Protein AF-A0AAV5B0J4-F1 (afdb_monomer_lite)

Secondary structure (DSSP, 8-state):
-----S-S-EEEGGGTSTT--EEEE---SS-TTS-TTPEEEEEE---GGG--TTSEEEEE-SS-EEEEEEEE-SS-TTEEEEE-S---B-TTS-BSS--EEEETTT-SEEEEEEEEE--SS-SS--EEE-

Foldseek 3Di:
DDPPPDAPEEDACCVVFPQFPDKDFDADPQAVQHDHRWIFRWHWDPDPVPDPAQFWKFFDFPVDTDIFGWHADPPDNQKIKGHGPPCDDDPVSHRPGDIDIGGNVRGPIMITGRDIDDDPDDDDHYHYDD

Structure (mmCIF, N/CA/C/O backbone):
data_AF-A0AAV5B0J4-F1
#
_entry.id   AF-A0AAV5B0J4-F1
#
loop_
_atom_site.group_PDB
_atom_site.id
_atom_site.type_symbol
_atom_site.label_atom_id
_atom_site.label_alt_id
_atom_site.label_comp_id
_atom_site.label_asym_id
_atom_site.label_entity_id
_atom_site.label_seq_id
_atom_site.pdbx_PDB_ins_code
_atom_site.Cartn_x
_atom_site.Cartn_y
_atom_site.Cartn_z
_atom_site.occupancy
_atom_site.B_iso_or_equiv
_atom_site.auth_seq_id
_atom_site.auth_comp_id
_atom_site.auth_asym_id
_atom_site.auth_atom_id
_atom_site.pdbx_PDB_model_num
ATOM 1 N N . MET A 1 1 ? 5.860 3.946 -38.960 1.00 44.62 1 MET A N 1
ATOM 2 C CA . MET A 1 1 ? 5.995 3.007 -37.828 1.00 44.62 1 MET A CA 1
ATOM 3 C C . MET A 1 1 ? 4.665 2.306 -37.668 1.00 44.62 1 MET A C 1
ATOM 5 O O . MET A 1 1 ? 3.665 2.993 -37.507 1.00 44.62 1 MET A O 1
ATOM 9 N N . SER A 1 2 ? 4.639 0.984 -37.813 1.00 45.56 2 SER A N 1
ATOM 10 C CA . SER A 1 2 ? 3.427 0.195 -37.583 1.00 45.56 2 SER A CA 1
ATOM 11 C C . SER A 1 2 ? 3.161 0.118 -36.075 1.00 45.56 2 SER A C 1
ATOM 13 O O . SER A 1 2 ? 4.126 -0.012 -35.320 1.00 45.56 2 SER A O 1
ATOM 15 N N . PRO A 1 3 ? 1.903 0.223 -35.616 1.00 54.25 3 PRO A N 1
ATOM 16 C CA . PRO A 1 3 ? 1.583 0.010 -34.213 1.00 54.25 3 PRO A CA 1
ATOM 17 C C . PRO A 1 3 ? 1.977 -1.416 -33.824 1.00 54.25 3 PRO A C 1
ATOM 19 O O . PRO A 1 3 ? 1.693 -2.359 -34.561 1.00 54.25 3 PRO A O 1
ATOM 22 N N . VAL A 1 4 ? 2.654 -1.571 -32.685 1.00 55.25 4 VAL A N 1
ATOM 23 C CA . VAL A 1 4 ? 2.968 -2.896 -32.149 1.00 55.25 4 VAL A CA 1
ATOM 24 C C . VAL A 1 4 ? 1.665 -3.496 -31.625 1.00 55.25 4 VAL A C 1
ATOM 26 O O . VAL A 1 4 ? 1.140 -3.051 -30.607 1.00 55.25 4 VAL A O 1
ATOM 29 N N . SER A 1 5 ? 1.101 -4.443 -32.373 1.00 61.50 5 SER A N 1
ATOM 30 C CA . SER A 1 5 ? -0.178 -5.093 -32.061 1.00 61.50 5 SER A CA 1
ATOM 31 C C . SER A 1 5 ? -0.034 -6.342 -31.192 1.00 61.50 5 SER A C 1
ATOM 33 O O . SER A 1 5 ? -1.038 -6.865 -30.721 1.00 61.50 5 SER A O 1
ATOM 35 N N . GLU A 1 6 ? 1.192 -6.821 -30.977 1.00 58.50 6 GLU A N 1
ATOM 36 C CA . GLU A 1 6 ? 1.470 -8.062 -30.254 1.00 58.50 6 GLU A CA 1
ATOM 37 C C . GLU A 1 6 ? 2.437 -7.816 -29.087 1.00 58.50 6 GLU A C 1
ATOM 39 O O . GLU A 1 6 ? 3.357 -7.004 -29.214 1.00 58.50 6 GLU A O 1
ATOM 44 N N . PRO A 1 7 ? 2.230 -8.475 -27.932 1.00 59.47 7 PRO A N 1
ATOM 45 C CA . PRO A 1 7 ? 3.128 -8.352 -26.790 1.00 59.47 7 PRO A CA 1
ATOM 46 C C . PRO A 1 7 ? 4.547 -8.783 -27.162 1.00 59.47 7 PRO A C 1
ATOM 48 O O . PRO A 1 7 ? 4.754 -9.820 -27.787 1.00 59.47 7 PRO A O 1
ATOM 51 N N . GLU A 1 8 ? 5.537 -8.025 -26.699 1.00 60.84 8 GLU A N 1
ATOM 52 C CA . GLU A 1 8 ? 6.956 -8.340 -26.919 1.00 60.84 8 GLU A CA 1
ATOM 53 C C . GLU A 1 8 ? 7.429 -9.601 -26.195 1.00 60.84 8 GLU A C 1
ATOM 55 O O . GLU A 1 8 ? 8.474 -10.162 -26.515 1.00 60.84 8 GLU A O 1
ATOM 60 N N . GLY A 1 9 ? 6.688 -10.014 -25.171 1.00 61.16 9 GLY A N 1
ATOM 61 C CA . GLY A 1 9 ? 7.019 -11.158 -24.345 1.00 61.16 9 GLY A CA 1
ATOM 62 C C . GLY A 1 9 ? 6.083 -11.292 -23.152 1.00 61.16 9 GLY A C 1
ATOM 63 O O . GLY A 1 9 ? 5.245 -10.424 -22.883 1.00 61.16 9 GLY A O 1
ATOM 64 N N . TYR A 1 10 ? 6.265 -12.401 -22.439 1.00 66.38 10 TYR A N 1
ATOM 65 C CA . TYR A 1 10 ? 5.524 -12.746 -21.233 1.00 66.38 10 TYR A CA 1
ATOM 66 C C . TYR A 1 10 ? 6.460 -12.780 -20.029 1.00 66.38 10 TYR A C 1
ATOM 68 O O . TYR A 1 10 ? 7.598 -13.233 -20.140 1.00 66.38 10 TYR A O 1
ATOM 76 N N . ILE A 1 11 ? 5.969 -12.335 -18.873 1.00 66.69 11 ILE A N 1
ATOM 77 C CA . ILE A 1 11 ? 6.636 -12.571 -17.588 1.00 66.69 11 ILE A CA 1
ATOM 78 C C . ILE A 1 11 ? 5.858 -13.655 -16.847 1.00 66.69 11 ILE A C 1
ATOM 80 O O . ILE A 1 11 ? 4.697 -13.444 -16.487 1.00 66.69 11 ILE A O 1
ATOM 84 N N . GLU A 1 12 ? 6.502 -14.803 -16.617 1.00 66.75 12 GLU A N 1
ATOM 85 C CA . GLU A 1 12 ? 5.983 -15.869 -15.753 1.00 66.75 12 GLU A CA 1
ATOM 86 C C . GLU A 1 12 ? 6.290 -15.549 -14.290 1.00 66.75 12 GLU A C 1
ATOM 88 O O . GLU A 1 12 ? 7.278 -15.997 -13.708 1.00 66.75 12 GLU A O 1
ATOM 93 N N . ALA A 1 13 ? 5.439 -14.724 -13.686 1.00 65.38 13 ALA A N 1
ATOM 94 C CA . ALA A 1 13 ? 5.695 -14.213 -12.347 1.00 65.38 13 ALA A CA 1
ATOM 95 C C . ALA A 1 13 ? 5.491 -15.282 -11.253 1.00 65.38 13 ALA A C 1
ATOM 97 O O . ALA A 1 13 ? 6.189 -15.261 -10.240 1.00 65.38 13 ALA A O 1
ATOM 98 N N . GLY A 1 14 ? 4.595 -16.254 -11.472 1.00 61.59 14 GLY A N 1
ATOM 99 C CA . GLY A 1 14 ? 4.265 -17.295 -10.488 1.00 61.59 14 GLY A CA 1
ATOM 100 C C . GLY A 1 14 ? 5.431 -18.217 -10.104 1.00 61.59 14 GLY A C 1
ATOM 101 O O . GLY A 1 14 ? 5.442 -18.753 -8.998 1.00 61.59 14 GLY A O 1
ATOM 102 N N . GLY A 1 15 ? 6.440 -18.365 -10.972 1.00 66.12 15 GLY A N 1
ATOM 103 C CA . GLY A 1 15 ? 7.660 -19.118 -10.657 1.00 66.12 15 GLY A CA 1
ATOM 104 C C . GLY A 1 15 ? 8.629 -18.365 -9.738 1.00 66.12 15 GLY A C 1
ATOM 105 O O . GLY A 1 15 ? 9.415 -18.989 -9.030 1.00 66.12 15 GLY A O 1
ATOM 106 N N . TRP A 1 16 ? 8.579 -17.030 -9.734 1.00 66.12 16 TRP A N 1
ATOM 107 C CA . TRP A 1 16 ? 9.460 -16.179 -8.924 1.00 66.12 16 TRP A CA 1
ATOM 108 C C . TRP A 1 16 ? 8.805 -15.724 -7.627 1.00 66.12 16 TRP A C 1
ATOM 110 O O . TRP A 1 16 ? 9.494 -15.554 -6.622 1.00 66.12 16 TRP A O 1
ATOM 120 N N . PHE A 1 17 ? 7.482 -15.572 -7.627 1.00 71.50 17 PHE A N 1
ATOM 121 C CA . PHE A 1 17 ? 6.734 -15.224 -6.432 1.00 71.50 17 PHE A CA 1
ATOM 122 C C . PHE A 1 17 ? 5.502 -16.134 -6.320 1.00 71.50 17 PHE A C 1
ATOM 124 O O . PHE A 1 17 ? 4.516 -15.959 -7.046 1.00 71.50 17 PHE A O 1
ATOM 131 N N . PRO A 1 18 ? 5.534 -17.121 -5.414 1.00 71.25 18 PRO A N 1
ATOM 132 C CA . PRO A 1 18 ? 4.387 -17.985 -5.202 1.00 71.25 18 PRO A CA 1
ATOM 133 C C . PRO A 1 18 ? 3.205 -17.159 -4.676 1.00 71.25 18 PRO A C 1
ATOM 135 O O . PRO A 1 18 ? 3.376 -16.310 -3.800 1.00 71.25 18 PRO A O 1
ATOM 138 N N . ASN A 1 19 ? 2.002 -17.448 -5.177 1.00 81.44 19 ASN A N 1
ATOM 139 C CA . ASN A 1 19 ? 0.731 -16.816 -4.790 1.00 81.44 19 ASN A CA 1
ATOM 140 C C . ASN A 1 19 ? 0.507 -15.369 -5.265 1.00 81.44 19 ASN A C 1
ATOM 142 O O . ASN A 1 19 ? -0.351 -14.684 -4.704 1.00 81.44 19 ASN A O 1
ATOM 146 N N . ILE A 1 20 ? 1.214 -14.890 -6.296 1.00 86.75 20 ILE A N 1
ATOM 147 C CA . ILE A 1 20 ? 0.789 -13.649 -6.962 1.00 86.75 20 ILE A CA 1
ATOM 148 C C . ILE A 1 20 ? -0.635 -13.823 -7.481 1.00 86.75 20 ILE A C 1
ATOM 150 O O . ILE A 1 20 ? -0.963 -14.831 -8.100 1.00 86.75 20 ILE A O 1
ATOM 154 N N . THR A 1 21 ? -1.460 -12.803 -7.276 1.00 87.44 21 THR A N 1
ATOM 155 C CA . THR A 1 21 ? -2.813 -12.742 -7.832 1.00 87.44 21 THR A CA 1
ATOM 156 C C . THR A 1 21 ? -2.943 -11.692 -8.930 1.00 87.44 21 THR A C 1
ATOM 158 O O . THR A 1 21 ? -3.866 -11.766 -9.736 1.00 87.44 21 THR A O 1
ATOM 161 N N . ALA A 1 22 ? -2.053 -10.696 -8.968 1.00 89.50 22 ALA A N 1
ATOM 162 C CA . ALA A 1 22 ? -2.049 -9.658 -9.989 1.00 89.50 22 ALA A CA 1
ATOM 163 C C . ALA A 1 22 ? -0.674 -8.993 -10.134 1.00 89.50 22 ALA A C 1
ATOM 165 O O . ALA A 1 22 ? 0.209 -9.121 -9.285 1.00 89.50 22 ALA A O 1
ATOM 166 N N . ALA A 1 23 ? -0.526 -8.211 -11.199 1.00 90.50 23 ALA A N 1
ATOM 167 C CA . ALA A 1 23 ? 0.558 -7.255 -11.331 1.00 90.50 23 ALA A CA 1
ATOM 168 C C . ALA A 1 23 ? 0.013 -5.890 -11.750 1.00 90.50 23 ALA A C 1
ATOM 170 O O . ALA A 1 23 ? -0.902 -5.810 -12.572 1.00 90.50 23 ALA A O 1
ATOM 171 N N . ILE A 1 24 ? 0.553 -4.818 -11.170 1.00 91.31 24 ILE A N 1
ATOM 172 C CA . ILE A 1 24 ? 0.080 -3.451 -11.419 1.00 91.31 24 ILE A CA 1
ATOM 173 C C . ILE A 1 24 ? 1.240 -2.495 -11.651 1.00 91.31 24 ILE A C 1
ATOM 175 O O . ILE A 1 24 ? 2.307 -2.658 -11.067 1.00 91.31 24 ILE A O 1
ATOM 179 N N . TYR A 1 25 ? 1.019 -1.458 -12.456 1.00 91.69 25 TYR A N 1
ATOM 180 C CA . TYR A 1 25 ? 1.969 -0.355 -12.556 1.00 91.69 25 TYR A CA 1
ATOM 181 C C . TYR A 1 25 ? 1.949 0.496 -11.284 1.00 91.69 25 TYR A C 1
ATOM 183 O O . TYR A 1 25 ? 0.878 0.854 -10.781 1.00 91.69 25 TYR A O 1
ATOM 191 N N . HIS A 1 26 ? 3.138 0.837 -10.798 1.00 94.31 26 HIS A N 1
ATOM 192 C CA . HIS A 1 26 ? 3.350 1.801 -9.731 1.00 94.31 26 HIS A CA 1
ATOM 193 C C . HIS A 1 26 ? 3.709 3.166 -10.309 1.00 94.31 26 HIS A C 1
ATOM 195 O O . HIS A 1 26 ? 4.576 3.279 -11.176 1.00 94.31 26 HIS A O 1
ATOM 201 N N . TYR A 1 27 ? 3.073 4.201 -9.769 1.00 92.81 27 TYR A N 1
ATOM 202 C CA . TYR A 1 27 ? 3.429 5.588 -10.018 1.00 92.81 27 TYR A CA 1
ATOM 203 C C . TYR A 1 27 ? 3.418 6.360 -8.700 1.00 92.81 27 TYR A C 1
ATOM 205 O O . TYR A 1 27 ? 2.527 6.170 -7.869 1.00 92.81 27 TYR A O 1
ATOM 213 N N . GLY A 1 28 ? 4.388 7.251 -8.536 1.00 92.94 28 GLY A N 1
ATOM 214 C CA . GLY A 1 28 ? 4.584 8.078 -7.356 1.00 92.94 28 GLY A CA 1
ATOM 215 C C . GLY A 1 28 ? 5.992 7.953 -6.781 1.00 92.94 28 GLY A C 1
ATOM 216 O O . GLY A 1 28 ? 6.706 6.993 -7.027 1.00 92.94 28 GLY A O 1
ATOM 217 N N . GLU A 1 29 ? 6.368 8.945 -5.978 1.00 95.81 29 GLU A N 1
ATOM 218 C CA . GLU A 1 29 ? 7.705 9.052 -5.366 1.00 95.81 29 GLU A CA 1
ATOM 219 C C . GLU A 1 29 ? 7.682 8.760 -3.857 1.00 95.81 29 GLU A C 1
ATOM 221 O O . GLU A 1 29 ? 8.683 8.879 -3.154 1.00 95.81 29 GLU A O 1
ATOM 226 N N . SER A 1 30 ? 6.519 8.373 -3.320 1.00 97.06 30 SER A N 1
ATOM 227 C CA . SER A 1 30 ? 6.369 8.186 -1.874 1.00 97.06 30 SER A CA 1
ATOM 228 C C . SER A 1 30 ? 7.023 6.903 -1.343 1.00 97.06 30 SER A C 1
ATOM 230 O O . SER A 1 30 ? 7.227 6.775 -0.134 1.00 97.06 30 SER A O 1
ATOM 232 N N . MET A 1 31 ? 7.358 5.962 -2.230 1.00 97.69 31 MET A N 1
ATOM 233 C CA . MET A 1 31 ? 8.008 4.695 -1.895 1.00 97.69 31 MET A CA 1
ATOM 234 C C . MET A 1 31 ? 9.315 4.558 -2.689 1.00 97.69 31 MET A C 1
ATOM 236 O O . MET A 1 31 ? 9.288 4.178 -3.855 1.00 97.69 31 MET A O 1
ATOM 240 N N . LYS A 1 32 ? 10.465 4.870 -2.074 1.00 96.00 32 LYS A N 1
ATOM 241 C CA . LYS A 1 32 ? 11.775 4.955 -2.760 1.00 96.00 32 LYS A CA 1
ATOM 242 C C . LYS A 1 32 ? 12.249 3.639 -3.378 1.00 96.00 32 LYS A C 1
ATOM 244 O O . LYS A 1 32 ? 13.024 3.649 -4.328 1.00 96.00 32 LYS A O 1
ATOM 249 N N . GLU A 1 33 ? 11.808 2.508 -2.839 1.00 95.38 33 GLU A N 1
ATOM 250 C CA . GLU A 1 33 ? 12.120 1.179 -3.364 1.00 95.38 33 GLU A CA 1
ATOM 251 C C . GLU A 1 33 ? 11.380 0.853 -4.671 1.00 95.38 33 GLU A C 1
ATOM 253 O O . GLU A 1 33 ? 11.711 -0.143 -5.31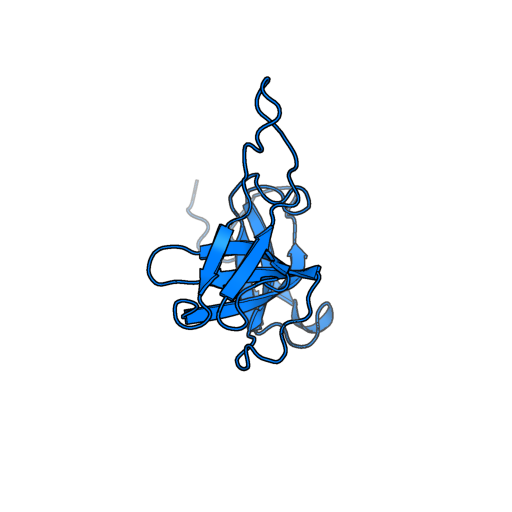3 1.00 95.38 33 GLU A O 1
ATOM 258 N N . TYR A 1 34 ? 10.400 1.671 -5.074 1.00 95.75 34 TYR A N 1
ATOM 259 C CA . TYR A 1 34 ? 9.552 1.443 -6.241 1.00 95.75 34 TYR A CA 1
ATOM 260 C C . TYR A 1 34 ? 9.711 2.579 -7.253 1.00 95.75 34 TYR A C 1
ATOM 262 O O . TYR A 1 34 ? 9.023 3.592 -7.159 1.00 95.75 34 TYR A O 1
ATOM 270 N N . PRO A 1 35 ? 10.596 2.423 -8.253 1.00 93.19 35 PRO A N 1
ATOM 271 C CA . PRO A 1 35 ? 10.755 3.423 -9.296 1.00 93.19 35 PRO A CA 1
ATOM 272 C C . PRO A 1 35 ? 9.448 3.688 -10.042 1.00 93.19 35 PRO A C 1
ATOM 274 O O . PRO A 1 35 ? 8.650 2.779 -10.292 1.00 93.19 35 PRO A O 1
ATOM 277 N N . ASN A 1 36 ? 9.267 4.934 -10.460 1.00 90.81 36 ASN A N 1
ATOM 278 C CA . ASN A 1 36 ? 8.132 5.342 -11.272 1.00 90.81 36 ASN A CA 1
ATOM 279 C C . ASN A 1 36 ? 8.013 4.485 -12.548 1.00 90.81 36 ASN A C 1
ATOM 281 O O . ASN A 1 36 ? 8.979 4.317 -13.294 1.00 90.81 36 ASN A O 1
ATOM 285 N N . GLY A 1 37 ? 6.823 3.935 -12.799 1.00 89.69 37 GLY A N 1
ATOM 286 C CA . GLY A 1 37 ? 6.548 3.058 -13.938 1.00 89.69 37 GLY A CA 1
ATOM 287 C C . GLY A 1 37 ? 6.980 1.599 -13.757 1.00 89.69 37 GLY A C 1
ATOM 288 O O . GLY A 1 37 ? 6.828 0.814 -14.697 1.00 89.69 37 GLY A O 1
ATOM 289 N N . CYS A 1 38 ? 7.491 1.200 -12.586 1.00 91.94 38 CYS A N 1
ATOM 290 C CA . CYS A 1 38 ? 7.756 -0.214 -12.314 1.00 91.94 38 CYS A CA 1
ATOM 291 C C . CYS A 1 38 ? 6.453 -1.017 -12.165 1.00 91.94 38 CYS A C 1
ATOM 293 O O . CYS A 1 38 ? 5.375 -0.469 -11.923 1.00 91.94 38 CYS A O 1
ATOM 295 N N . LEU A 1 39 ? 6.554 -2.335 -12.321 1.00 92.62 39 LEU A N 1
ATOM 296 C CA . LEU A 1 39 ? 5.451 -3.266 -12.104 1.00 92.62 39 LEU A CA 1
ATOM 297 C C . LEU A 1 39 ? 5.596 -3.907 -10.725 1.00 92.62 39 LEU A C 1
ATOM 299 O O . LEU A 1 39 ? 6.636 -4.486 -10.416 1.00 92.62 39 LEU A O 1
ATOM 303 N N . LEU A 1 40 ? 4.550 -3.838 -9.910 1.00 94.19 40 LEU A N 1
ATOM 304 C CA . LEU A 1 40 ? 4.467 -4.541 -8.635 1.00 94.19 40 LEU A CA 1
ATOM 305 C C . LEU A 1 40 ? 3.824 -5.902 -8.861 1.00 94.19 40 LEU A C 1
ATOM 307 O O . LEU A 1 40 ? 2.719 -5.974 -9.398 1.00 94.19 40 LEU A O 1
ATOM 311 N N . ALA A 1 41 ? 4.487 -6.958 -8.405 1.00 93.62 41 ALA A N 1
ATOM 312 C CA . ALA A 1 41 ? 3.888 -8.273 -8.245 1.00 93.62 41 ALA A CA 1
ATOM 313 C C . ALA A 1 41 ? 3.181 -8.327 -6.886 1.00 93.62 41 ALA A C 1
ATOM 315 O O . ALA A 1 41 ? 3.815 -8.089 -5.852 1.00 93.62 41 ALA A O 1
ATOM 316 N N . ILE A 1 42 ? 1.875 -8.599 -6.878 1.00 95.31 42 ILE A N 1
ATOM 317 C CA . ILE A 1 42 ? 1.044 -8.426 -5.682 1.00 95.31 42 ILE A CA 1
ATOM 318 C C . ILE A 1 42 ? 0.143 -9.634 -5.403 1.00 95.31 42 ILE A C 1
ATOM 320 O O . ILE A 1 42 ? -0.367 -10.279 -6.319 1.00 95.31 42 ILE A O 1
ATOM 324 N N . GLN A 1 43 ? -0.071 -9.918 -4.120 1.00 94.56 43 GLN A N 1
ATOM 325 C CA . GLN A 1 43 ? -0.965 -10.970 -3.634 1.00 94.56 43 GLN A CA 1
ATOM 326 C C . GLN A 1 43 ? -2.154 -10.352 -2.896 1.00 94.56 43 GLN A C 1
ATOM 328 O O . GLN A 1 43 ? -1.966 -9.619 -1.927 1.00 94.56 43 GLN A O 1
ATOM 333 N N . GLU A 1 44 ? -3.378 -10.671 -3.312 1.00 95.94 44 GLU A N 1
ATOM 334 C CA . GLU A 1 44 ? -4.599 -10.184 -2.664 1.00 95.94 44 GLU A CA 1
ATOM 335 C C . GLU A 1 44 ? -4.774 -10.781 -1.260 1.00 95.94 44 GLU A C 1
ATOM 337 O O . GLU A 1 44 ? -4.663 -11.989 -1.040 1.00 95.94 44 GLU A O 1
ATOM 342 N N . VAL A 1 45 ? -5.055 -9.906 -0.294 1.00 96.19 45 VAL A N 1
ATOM 343 C CA . VAL A 1 45 ? -5.280 -10.233 1.113 1.00 96.19 45 VAL A CA 1
ATOM 344 C C . VAL A 1 45 ? -6.742 -9.979 1.452 1.00 96.19 45 VAL A C 1
ATOM 346 O O . VAL A 1 45 ? -7.165 -8.847 1.678 1.00 96.19 45 VAL A O 1
ATOM 349 N N . PHE A 1 46 ? -7.517 -11.058 1.543 1.00 93.50 46 PHE A N 1
ATOM 350 C CA . PHE A 1 46 ? -8.950 -10.985 1.845 1.00 93.50 46 PHE A CA 1
ATOM 351 C C . PHE A 1 46 ? -9.235 -10.708 3.327 1.00 93.50 46 PHE A C 1
ATOM 353 O O . PHE A 1 46 ? -10.172 -9.989 3.673 1.00 93.50 46 PHE A O 1
ATOM 360 N N . ASN A 1 47 ? -8.421 -11.267 4.229 1.00 93.31 47 ASN A N 1
ATOM 361 C CA . ASN A 1 47 ? -8.612 -11.114 5.666 1.00 93.31 47 ASN A CA 1
ATOM 362 C C . ASN A 1 47 ? -7.687 -10.032 6.236 1.00 93.31 47 ASN A C 1
ATOM 364 O O . ASN A 1 47 ? -6.530 -10.284 6.549 1.00 93.31 47 ASN A O 1
ATOM 368 N N . LYS A 1 48 ? -8.218 -8.833 6.486 1.00 89.69 48 LYS A N 1
ATOM 369 C CA . LYS A 1 48 ? -7.461 -7.698 7.057 1.00 89.69 48 LYS A CA 1
ATOM 370 C C . LYS A 1 48 ? -6.888 -7.960 8.462 1.00 89.69 48 LYS A C 1
ATOM 372 O O . LYS A 1 48 ? -6.106 -7.159 8.964 1.00 89.69 48 LYS A O 1
ATOM 377 N N . ARG A 1 49 ? -7.254 -9.063 9.130 1.00 89.88 49 ARG A N 1
ATOM 378 C CA . ARG A 1 49 ? -6.622 -9.491 10.393 1.00 89.88 49 ARG A CA 1
ATOM 379 C C . ARG A 1 49 ? -5.246 -10.122 10.181 1.00 89.88 49 ARG A C 1
ATOM 381 O O . ARG A 1 49 ? -4.491 -10.216 11.140 1.00 89.88 49 ARG A O 1
ATOM 388 N N . THR A 1 50 ? -4.918 -10.535 8.957 1.00 91.62 50 THR A N 1
ATOM 389 C CA . THR A 1 50 ? -3.638 -11.167 8.604 1.00 91.62 50 THR A CA 1
ATOM 390 C C . THR A 1 50 ? -2.638 -10.174 8.017 1.00 91.62 50 THR A C 1
ATOM 392 O O . THR A 1 50 ? -1.678 -10.589 7.372 1.00 91.62 50 THR A O 1
ATOM 395 N N . ILE A 1 51 ? -2.860 -8.867 8.203 1.00 95.75 51 ILE A N 1
ATOM 396 C CA . ILE A 1 51 ? -1.893 -7.846 7.795 1.00 95.75 51 ILE A CA 1
ATOM 397 C C . ILE A 1 51 ? -0.573 -8.112 8.517 1.00 95.75 51 ILE A C 1
ATOM 399 O O . ILE A 1 51 ? -0.491 -8.089 9.745 1.00 95.75 51 ILE A O 1
ATOM 403 N N . LEU A 1 52 ? 0.468 -8.342 7.726 1.00 96.50 52 LEU A N 1
ATOM 404 C CA . LEU A 1 52 ? 1.847 -8.418 8.180 1.00 96.50 52 LEU A CA 1
ATOM 405 C C . LEU A 1 52 ? 2.382 -6.997 8.368 1.00 96.50 52 LEU A C 1
ATOM 407 O O . LEU A 1 52 ? 2.817 -6.354 7.410 1.00 96.50 52 LEU A O 1
ATOM 411 N N . TRP A 1 53 ? 2.318 -6.496 9.598 1.00 97.25 53 TRP A N 1
ATOM 412 C CA . TRP A 1 53 ? 2.787 -5.154 9.945 1.00 97.25 53 TRP A CA 1
ATOM 413 C C . TRP A 1 53 ? 4.252 -4.935 9.549 1.00 97.25 53 TRP A C 1
ATOM 415 O O . TRP A 1 53 ? 5.073 -5.847 9.629 1.00 97.25 53 TRP A O 1
ATOM 425 N N . GLY A 1 54 ? 4.573 -3.723 9.096 1.00 97.12 54 GLY A N 1
ATOM 426 C CA . GLY A 1 54 ? 5.900 -3.361 8.594 1.00 97.12 54 GLY A CA 1
ATOM 427 C C . GLY A 1 54 ? 6.150 -3.717 7.125 1.00 97.12 54 GLY A C 1
ATOM 428 O O . GLY A 1 54 ? 7.170 -3.293 6.586 1.00 97.12 54 GLY A O 1
ATOM 429 N N . ASN A 1 55 ? 5.227 -4.422 6.460 1.00 98.00 55 ASN A N 1
ATOM 430 C CA . ASN A 1 55 ? 5.318 -4.728 5.030 1.00 98.00 55 ASN A CA 1
ATOM 431 C C . ASN A 1 55 ? 4.577 -3.697 4.172 1.00 98.00 55 ASN A C 1
ATOM 433 O O . ASN A 1 55 ? 3.713 -2.955 4.653 1.00 98.00 55 ASN A O 1
ATOM 437 N N . ASN A 1 56 ? 4.925 -3.674 2.886 1.00 98.44 56 ASN A N 1
ATOM 438 C CA . ASN A 1 56 ? 4.339 -2.778 1.903 1.00 98.44 56 ASN A CA 1
ATOM 439 C C . ASN A 1 56 ? 3.110 -3.416 1.255 1.00 98.44 56 ASN A C 1
ATOM 441 O O . ASN A 1 56 ? 3.132 -4.576 0.845 1.00 98.44 56 ASN A O 1
ATOM 445 N N . TYR A 1 57 ? 2.050 -2.627 1.139 1.00 98.38 57 TYR A N 1
ATOM 446 C CA . TYR A 1 57 ? 0.791 -3.029 0.538 1.00 98.38 57 TYR A CA 1
ATOM 447 C C . TYR A 1 57 ? 0.368 -2.033 -0.528 1.00 98.38 57 TYR A C 1
ATOM 449 O O . TYR A 1 57 ? 0.645 -0.837 -0.420 1.00 98.38 57 TYR A O 1
ATOM 457 N N . VAL A 1 58 ? -0.361 -2.527 -1.521 1.00 98.19 58 VAL A N 1
ATOM 458 C CA . VAL A 1 58 ? -1.249 -1.711 -2.342 1.00 98.19 58 VAL A CA 1
ATOM 459 C C . VAL A 1 58 ? -2.605 -1.679 -1.649 1.00 98.19 58 VAL A C 1
ATOM 461 O O . VAL A 1 58 ? -3.199 -2.728 -1.393 1.00 98.19 58 VAL A O 1
ATOM 464 N N . ILE A 1 59 ? -3.074 -0.480 -1.329 1.00 98.00 59 ILE A N 1
ATOM 465 C CA . ILE A 1 59 ? -4.363 -0.231 -0.689 1.00 98.00 59 ILE A CA 1
ATOM 466 C C . ILE A 1 59 ? -5.262 0.454 -1.712 1.00 98.00 59 ILE A C 1
ATOM 468 O O . ILE A 1 59 ? -4.904 1.514 -2.226 1.00 98.00 59 ILE A O 1
ATOM 472 N N . GLU A 1 60 ? -6.408 -0.154 -2.001 1.00 97.81 60 GLU A N 1
ATOM 473 C CA . GLU A 1 60 ? -7.461 0.423 -2.838 1.00 97.81 60 GLU A CA 1
ATOM 474 C C . GLU A 1 60 ? -8.653 0.811 -1.957 1.00 97.81 60 GLU A C 1
ATOM 476 O O . GLU A 1 60 ? -9.216 -0.031 -1.247 1.00 97.81 60 GLU A O 1
ATOM 481 N N . THR A 1 61 ? -9.029 2.085 -2.009 1.00 96.81 61 THR A N 1
ATOM 482 C CA . THR A 1 61 ? -10.275 2.640 -1.461 1.00 96.81 61 THR A CA 1
ATOM 483 C C . THR A 1 61 ? -11.183 3.086 -2.613 1.00 96.81 61 THR A C 1
ATOM 485 O O . THR A 1 61 ? -10.841 2.892 -3.780 1.00 96.81 61 THR A O 1
ATOM 488 N N . ASP A 1 62 ? -12.335 3.690 -2.308 1.00 96.25 62 ASP A N 1
ATOM 489 C CA . ASP A 1 62 ? -13.220 4.258 -3.340 1.00 96.25 62 ASP A CA 1
ATOM 490 C C . ASP A 1 62 ? -12.582 5.433 -4.107 1.00 96.25 62 ASP A C 1
ATOM 492 O O . ASP A 1 62 ? -12.944 5.694 -5.252 1.00 96.25 62 ASP A O 1
ATOM 496 N N . GLU A 1 63 ? -11.618 6.132 -3.503 1.00 93.12 63 GLU A N 1
ATOM 497 C CA . GLU A 1 63 ? -11.041 7.362 -4.062 1.00 93.12 63 GLU A CA 1
ATOM 498 C C . GLU A 1 63 ? -9.624 7.179 -4.605 1.00 93.12 63 GLU A C 1
ATOM 500 O O . GLU A 1 63 ? -9.192 7.916 -5.493 1.00 93.12 63 GLU A O 1
ATOM 505 N N . MET A 1 64 ? -8.866 6.225 -4.060 1.00 93.00 64 MET A N 1
ATOM 506 C CA . MET A 1 64 ? -7.439 6.124 -4.345 1.00 93.00 64 MET A CA 1
ATOM 507 C C . MET A 1 64 ? -6.915 4.696 -4.334 1.00 93.00 64 MET A C 1
ATOM 509 O O . MET A 1 64 ? -7.387 3.819 -3.612 1.00 93.00 64 MET A O 1
ATOM 513 N N . ARG A 1 65 ? -5.838 4.508 -5.098 1.00 96.25 65 ARG A N 1
ATOM 514 C CA . ARG A 1 65 ? -4.962 3.345 -5.024 1.00 96.25 65 ARG A CA 1
ATOM 515 C C . ARG A 1 65 ? -3.550 3.801 -4.705 1.00 96.25 65 ARG A C 1
ATOM 517 O O . ARG A 1 65 ? -2.914 4.445 -5.537 1.00 96.25 65 ARG A O 1
ATOM 524 N N . ILE A 1 66 ? -3.053 3.444 -3.527 1.00 97.00 66 ILE A N 1
ATOM 525 C CA . ILE A 1 66 ? -1.728 3.861 -3.052 1.00 97.00 66 ILE A CA 1
ATOM 526 C C . ILE A 1 66 ? -0.880 2.666 -2.634 1.00 97.00 66 ILE A C 1
ATOM 528 O O . ILE A 1 66 ? -1.402 1.627 -2.240 1.00 97.00 66 ILE A O 1
ATOM 532 N N . THR A 1 67 ? 0.441 2.824 -2.682 1.00 98.31 67 THR A N 1
ATOM 533 C CA . THR A 1 67 ? 1.394 1.839 -2.157 1.00 98.31 67 THR A CA 1
ATOM 534 C C . THR A 1 67 ? 2.052 2.401 -0.907 1.00 98.31 67 THR A C 1
ATOM 536 O O . THR A 1 67 ? 2.658 3.469 -0.981 1.00 98.31 67 THR A O 1
ATOM 539 N N . LYS A 1 68 ? 1.912 1.723 0.236 1.00 98.38 68 LYS A N 1
ATOM 540 C CA . LYS A 1 68 ? 2.410 2.193 1.539 1.00 98.38 68 LYS A CA 1
ATOM 541 C C . LYS A 1 68 ? 2.822 1.043 2.444 1.00 98.38 68 LYS A C 1
ATOM 543 O O . LYS A 1 68 ? 2.315 -0.071 2.323 1.00 98.38 68 LYS A O 1
ATOM 548 N N . ARG A 1 69 ? 3.692 1.337 3.407 1.00 98.44 69 ARG A N 1
ATOM 549 C CA . ARG A 1 69 ? 4.015 0.432 4.510 1.00 98.44 69 ARG A CA 1
ATOM 550 C C . ARG A 1 69 ? 2.936 0.504 5.582 1.00 98.44 69 ARG A C 1
ATOM 552 O O . ARG A 1 69 ? 2.698 1.580 6.123 1.00 98.44 69 ARG A O 1
ATOM 559 N N . LEU A 1 70 ? 2.307 -0.620 5.915 1.00 98.25 70 LEU A N 1
ATOM 560 C CA . LEU A 1 70 ? 1.233 -0.632 6.912 1.00 98.25 70 LEU A CA 1
ATOM 561 C C . LEU A 1 70 ? 1.753 -0.899 8.326 1.00 98.25 70 LEU A C 1
ATOM 563 O O . LEU A 1 70 ? 2.538 -1.821 8.555 1.00 98.25 70 LEU A O 1
ATOM 567 N N . GLN A 1 71 ? 1.259 -0.125 9.287 1.00 97.56 71 GLN A N 1
ATOM 568 C CA . GLN A 1 71 ? 1.462 -0.321 10.721 1.00 97.56 71 GLN A CA 1
ATOM 569 C C . GLN A 1 71 ? 0.138 -0.251 11.487 1.00 97.56 71 GLN A C 1
ATOM 571 O O . GLN A 1 71 ? -0.881 0.231 10.984 1.00 97.56 71 GLN A O 1
ATOM 576 N N . THR A 1 72 ? 0.163 -0.736 12.726 1.00 96.44 72 THR A N 1
ATOM 577 C CA . THR A 1 72 ? -0.949 -0.584 13.660 1.00 96.44 72 THR A CA 1
ATOM 578 C C . THR A 1 72 ? -1.167 0.886 13.995 1.00 96.44 72 THR A C 1
ATOM 580 O O . THR A 1 72 ? -0.215 1.595 14.312 1.00 96.44 72 THR A O 1
ATOM 583 N N . CYS A 1 73 ? -2.422 1.317 14.005 1.00 94.25 73 CYS A N 1
ATOM 584 C CA . CYS A 1 73 ? -2.813 2.536 14.697 1.00 94.25 73 CYS A CA 1
ATOM 585 C C . CYS A 1 73 ? -2.688 2.330 16.222 1.00 94.25 73 CYS A C 1
ATOM 587 O O . CYS A 1 73 ? -3.257 1.357 16.726 1.00 94.25 73 CYS A O 1
ATOM 589 N N . PRO A 1 74 ? -1.971 3.200 16.960 1.00 87.94 74 PRO A N 1
ATOM 590 C CA . PRO A 1 74 ? -1.809 3.054 18.410 1.00 87.94 74 PRO A CA 1
ATOM 591 C C . PRO A 1 74 ? -3.134 3.124 19.181 1.00 87.94 74 PRO A C 1
ATOM 593 O O . PRO A 1 74 ? -3.388 2.286 20.042 1.00 87.94 74 PRO A O 1
ATOM 596 N N . GLU A 1 75 ? -3.995 4.078 18.818 1.00 89.25 75 GLU A N 1
ATOM 597 C CA . GLU A 1 75 ? -5.200 4.412 19.591 1.00 89.25 75 GLU A CA 1
ATOM 598 C C . GLU A 1 75 ? -6.490 3.778 19.045 1.00 89.25 75 GLU A C 1
ATOM 600 O O . GLU A 1 75 ? -7.502 3.737 19.740 1.00 89.25 75 GLU A O 1
ATOM 605 N N . ASP A 1 76 ? -6.479 3.251 17.815 1.00 93.69 76 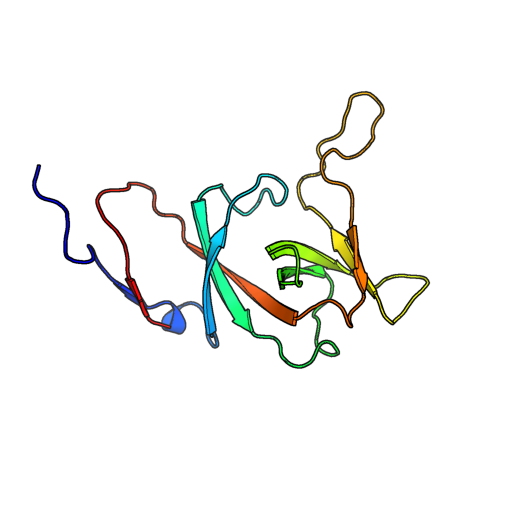ASP A N 1
ATOM 606 C CA . ASP A 1 76 ? -7.683 2.716 17.171 1.00 93.69 76 ASP A CA 1
ATOM 607 C C . ASP A 1 76 ? -7.404 1.434 16.376 1.00 93.69 76 ASP A C 1
ATOM 609 O O . ASP A 1 76 ? -6.762 1.423 15.329 1.00 93.69 76 ASP A O 1
ATOM 613 N N . LYS A 1 77 ? -7.962 0.313 16.840 1.00 91.81 77 LYS A N 1
ATOM 614 C CA . LYS A 1 77 ? -7.811 -0.994 16.180 1.00 91.81 77 LYS A CA 1
ATOM 615 C C . LYS A 1 77 ? -8.575 -1.098 14.859 1.00 91.81 77 LYS A C 1
ATOM 617 O O . LYS A 1 77 ? -8.359 -2.077 14.134 1.00 91.81 77 LYS A O 1
ATOM 622 N N . ASN A 1 78 ? -9.452 -0.152 14.542 1.00 95.06 78 ASN A N 1
ATOM 623 C CA . ASN A 1 78 ? -10.226 -0.117 13.307 1.00 95.06 78 ASN A CA 1
ATOM 624 C C . ASN A 1 78 ? -9.516 0.629 12.178 1.00 95.06 78 ASN A C 1
ATOM 626 O O . ASN A 1 78 ? -9.970 0.527 11.041 1.00 95.06 78 ASN A O 1
ATOM 630 N N . CYS A 1 79 ? -8.379 1.278 12.439 1.00 96.06 79 CYS A N 1
ATOM 631 C CA . CYS A 1 79 ? -7.552 1.875 11.397 1.00 96.06 79 CYS A CA 1
ATOM 632 C C . CYS A 1 79 ? -6.192 1.192 11.237 1.00 96.06 79 CYS A C 1
ATOM 634 O O . CYS A 1 79 ? -5.780 0.316 12.011 1.00 96.06 79 CYS A O 1
ATOM 636 N N . VAL A 1 80 ? -5.516 1.569 10.158 1.00 96.75 80 VAL A N 1
ATOM 637 C CA . VAL A 1 80 ? -4.106 1.291 9.901 1.00 96.75 80 VAL A CA 1
ATOM 638 C C . VAL A 1 80 ? -3.393 2.598 9.588 1.00 96.75 80 VAL A C 1
ATOM 640 O O . VAL A 1 80 ? -3.965 3.494 8.966 1.00 96.75 80 VAL A O 1
ATOM 643 N N . MET A 1 81 ? -2.132 2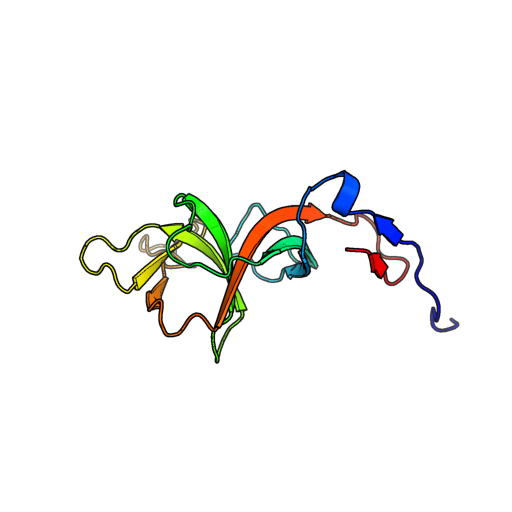.683 9.993 1.00 97.75 81 MET A N 1
ATOM 644 C CA . MET A 1 81 ? -1.250 3.771 9.592 1.00 97.75 81 MET A CA 1
ATOM 645 C C . MET A 1 81 ? -0.490 3.355 8.338 1.00 97.75 81 MET A C 1
ATOM 647 O O . MET A 1 81 ? 0.144 2.298 8.313 1.00 97.75 81 MET A O 1
ATOM 651 N N . ALA A 1 82 ? -0.542 4.184 7.305 1.00 97.81 82 ALA A N 1
ATOM 652 C CA . ALA A 1 82 ? 0.086 3.949 6.019 1.00 97.81 82 ALA A CA 1
ATOM 653 C C . ALA A 1 82 ? 1.273 4.907 5.845 1.00 97.81 82 ALA A C 1
ATOM 655 O O . ALA A 1 82 ? 1.103 6.099 5.588 1.00 97.81 82 ALA A O 1
ATOM 656 N N . TYR A 1 83 ? 2.483 4.378 6.003 1.00 98.31 83 TYR A N 1
ATOM 657 C CA . TYR A 1 83 ? 3.730 5.135 5.963 1.00 98.31 83 TYR A CA 1
ATOM 658 C C . TYR A 1 83 ? 4.389 5.089 4.585 1.00 98.31 83 TYR A C 1
ATOM 660 O O . TYR A 1 83 ? 4.401 4.062 3.901 1.00 98.31 83 TYR A O 1
ATOM 668 N N . SER A 1 84 ? 4.977 6.218 4.212 1.00 98.25 84 SER A N 1
ATOM 669 C CA . SER A 1 84 ? 5.895 6.365 3.084 1.00 98.25 84 SER A CA 1
ATOM 670 C C . SER A 1 84 ? 7.294 5.908 3.499 1.00 98.25 84 SER A C 1
ATOM 672 O O . SER A 1 84 ? 7.707 6.165 4.630 1.00 98.25 84 SER A O 1
ATOM 674 N N . SER A 1 85 ? 8.049 5.267 2.606 1.00 97.88 85 SER A N 1
ATOM 675 C CA . SER A 1 85 ? 9.493 5.069 2.824 1.00 97.88 85 SER A CA 1
ATOM 676 C C . SER A 1 85 ? 10.304 6.298 2.406 1.00 97.88 85 SER A C 1
ATOM 678 O O . SER A 1 85 ? 11.441 6.467 2.847 1.00 97.88 85 SER A O 1
ATOM 680 N N . ASN A 1 86 ? 9.726 7.175 1.577 1.00 97.88 86 ASN A N 1
ATOM 681 C CA . ASN A 1 86 ? 10.309 8.473 1.295 1.00 97.88 86 ASN A CA 1
ATOM 682 C C . ASN A 1 86 ? 10.151 9.397 2.512 1.00 97.88 86 ASN A C 1
ATOM 684 O O . ASN A 1 86 ? 9.050 9.843 2.828 1.00 97.88 86 ASN A O 1
ATOM 688 N N . THR A 1 87 ? 11.274 9.673 3.175 1.00 97.50 87 THR A N 1
ATOM 689 C CA . THR A 1 87 ? 11.374 10.533 4.360 1.00 97.50 87 THR A CA 1
ATOM 690 C C . THR A 1 87 ? 11.819 11.959 4.032 1.00 97.50 87 THR A C 1
ATOM 692 O O . THR A 1 87 ? 12.358 12.640 4.900 1.00 97.50 87 THR A O 1
ATOM 695 N N . GLU A 1 88 ? 11.686 12.401 2.781 1.00 98.00 88 GLU A N 1
ATOM 696 C CA . GLU A 1 88 ? 11.971 13.788 2.414 1.00 98.00 88 GLU A CA 1
ATOM 697 C C . GLU A 1 88 ? 11.053 14.753 3.154 1.00 98.00 88 GLU A C 1
ATOM 699 O O . GLU A 1 88 ? 9.864 14.492 3.364 1.00 98.00 88 GLU A O 1
ATOM 704 N N . THR A 1 89 ? 11.635 15.881 3.545 1.00 98.31 89 THR A N 1
ATOM 705 C CA . THR A 1 89 ? 10.971 16.907 4.333 1.00 98.31 89 THR A CA 1
ATOM 706 C C . THR A 1 89 ? 11.063 18.262 3.651 1.00 98.31 89 THR A C 1
ATOM 708 O O . THR A 1 89 ? 12.034 18.562 2.954 1.00 98.31 89 THR A O 1
ATOM 711 N N . TYR A 1 90 ? 10.088 19.122 3.920 1.00 97.62 90 TYR A N 1
ATOM 712 C CA . TYR A 1 90 ? 10.224 20.558 3.711 1.00 97.62 90 TYR A CA 1
ATOM 713 C C . TYR A 1 90 ? 11.307 21.149 4.644 1.00 97.62 90 TYR A C 1
ATOM 715 O O . TYR A 1 90 ? 11.739 20.481 5.591 1.00 97.62 90 TYR A O 1
ATOM 723 N N . PRO A 1 91 ? 11.759 22.402 4.423 1.00 98.12 91 PRO A N 1
ATOM 724 C CA . PRO A 1 91 ? 12.763 23.046 5.280 1.00 98.12 91 PRO A CA 1
ATOM 725 C C . PRO A 1 91 ? 12.377 23.167 6.763 1.00 98.12 91 PRO A C 1
ATOM 727 O O . PRO A 1 91 ? 13.254 23.328 7.606 1.00 98.12 91 PRO A O 1
ATOM 730 N N . ASP A 1 92 ? 11.085 23.089 7.090 1.00 97.25 92 ASP A N 1
ATOM 731 C CA . ASP A 1 92 ? 10.566 23.104 8.464 1.00 97.25 92 ASP A CA 1
ATOM 732 C C . ASP A 1 92 ? 10.574 21.717 9.141 1.00 97.25 92 ASP A C 1
ATOM 734 O O . ASP A 1 92 ? 10.135 21.579 10.282 1.00 97.25 92 ASP A O 1
ATOM 738 N N . GLY A 1 93 ? 11.071 20.687 8.448 1.00 97.12 93 GLY A N 1
ATOM 739 C CA . GLY A 1 93 ? 11.153 19.313 8.938 1.00 97.12 93 GLY A CA 1
ATOM 740 C C . GLY A 1 93 ? 9.873 18.495 8.761 1.00 97.12 93 GLY A C 1
ATOM 741 O O . GLY A 1 93 ? 9.869 17.313 9.112 1.00 97.12 93 GLY A O 1
ATOM 742 N N . ARG A 1 94 ? 8.795 19.061 8.204 1.00 97.19 94 ARG A N 1
ATOM 743 C CA . ARG A 1 94 ? 7.576 18.294 7.901 1.00 97.19 94 ARG A CA 1
ATOM 744 C C . ARG A 1 94 ? 7.807 17.360 6.728 1.00 97.19 94 ARG A C 1
ATOM 746 O O . ARG A 1 94 ? 8.409 17.758 5.736 1.00 97.19 94 ARG A O 1
ATOM 753 N N . LEU A 1 95 ? 7.294 16.136 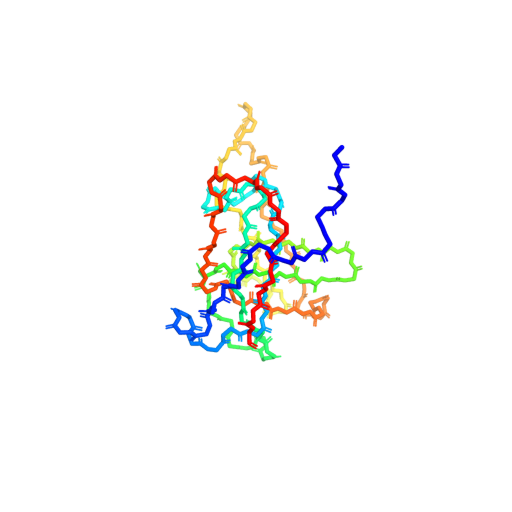6.822 1.00 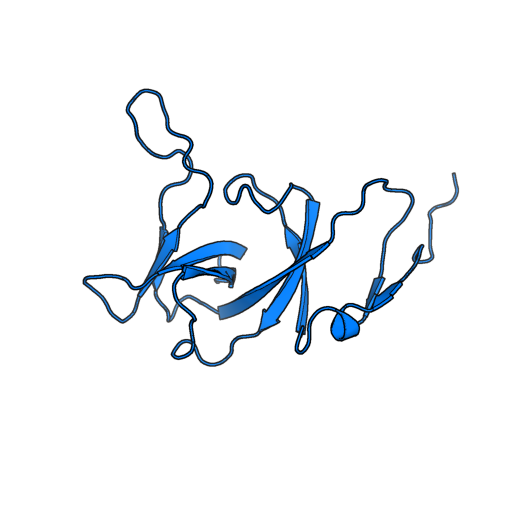97.81 95 LEU A N 1
ATOM 754 C CA . LEU A 1 95 ? 7.366 15.167 5.732 1.00 97.81 95 LEU A CA 1
ATOM 755 C C . LEU A 1 95 ? 6.585 15.674 4.517 1.00 97.81 95 LEU A C 1
ATOM 757 O O . LEU A 1 95 ? 5.451 16.119 4.645 1.00 97.81 95 LEU A O 1
ATOM 761 N N . ILE A 1 96 ? 7.175 15.546 3.329 1.00 97.75 96 ILE A N 1
ATOM 762 C CA . ILE A 1 96 ? 6.467 15.789 2.063 1.00 97.75 96 ILE A CA 1
ATOM 763 C C . ILE A 1 96 ? 5.406 14.701 1.852 1.00 97.75 96 ILE A C 1
ATOM 765 O O . ILE A 1 96 ? 4.302 14.963 1.380 1.00 97.75 96 ILE A O 1
ATOM 769 N N . HIS A 1 97 ? 5.736 13.463 2.225 1.00 97.50 97 HIS A N 1
ATOM 770 C CA . HIS A 1 97 ? 4.846 12.312 2.128 1.00 97.50 97 HIS A CA 1
ATOM 771 C C . HIS A 1 97 ? 4.421 11.838 3.518 1.00 97.50 97 HIS A C 1
ATOM 773 O O . HIS A 1 97 ? 4.884 10.800 4.002 1.00 97.50 97 HIS A O 1
ATOM 779 N N . GLU A 1 98 ? 3.542 12.611 4.148 1.00 97.25 98 GLU A N 1
ATOM 780 C CA . GLU A 1 98 ? 3.047 12.345 5.499 1.00 97.25 98 GLU A CA 1
ATOM 781 C C . GLU A 1 98 ? 2.372 10.961 5.630 1.00 97.25 98 GLU A C 1
ATOM 783 O O . GLU A 1 98 ? 1.816 10.436 4.656 1.00 97.25 98 GLU A O 1
ATOM 788 N N . PRO A 1 99 ? 2.420 10.337 6.823 1.00 96.62 99 PRO A N 1
ATOM 789 C CA . PRO A 1 99 ? 1.654 9.131 7.105 1.00 96.62 99 PRO A CA 1
ATOM 790 C C . PRO A 1 99 ? 0.153 9.394 6.995 1.00 96.62 99 PRO A C 1
ATOM 792 O O . PRO A 1 99 ? -0.345 10.419 7.454 1.00 96.62 99 PRO A O 1
ATOM 795 N N . ILE A 1 100 ? -0.577 8.430 6.444 1.00 95.81 100 ILE A N 1
ATOM 796 C CA . ILE A 1 100 ? -2.027 8.532 6.256 1.00 95.81 100 ILE A CA 1
ATOM 797 C C . ILE A 1 100 ? -2.708 7.521 7.174 1.00 95.81 100 ILE A C 1
ATOM 799 O O . ILE A 1 100 ? -2.295 6.363 7.242 1.00 95.81 100 ILE A O 1
ATOM 803 N N . THR A 1 101 ? -3.757 7.948 7.871 1.00 96.69 101 THR A N 1
ATOM 804 C CA . THR A 1 101 ? -4.631 7.037 8.622 1.00 96.69 101 THR A CA 1
ATOM 805 C C . THR A 1 101 ? -5.727 6.531 7.693 1.00 96.69 101 THR A C 1
ATOM 807 O O . THR A 1 101 ? -6.385 7.336 7.039 1.00 96.69 101 THR A O 1
ATOM 810 N N . ILE A 1 102 ? -5.925 5.215 7.620 1.00 96.50 102 ILE A N 1
ATOM 811 C CA . ILE A 1 102 ? -6.949 4.595 6.766 1.00 96.50 102 ILE A CA 1
ATOM 812 C C . ILE A 1 102 ? -7.816 3.678 7.623 1.00 96.50 102 ILE A C 1
ATOM 814 O O . ILE A 1 102 ? -7.298 2.752 8.257 1.00 96.50 102 ILE A O 1
ATOM 818 N N . TYR A 1 103 ? -9.130 3.898 7.633 1.00 96.12 103 TYR A N 1
ATOM 819 C CA . TYR A 1 103 ? -10.056 2.999 8.313 1.00 96.12 103 TYR A CA 1
ATOM 820 C C . TYR A 1 103 ? -10.213 1.695 7.530 1.00 96.12 103 TYR A C 1
ATOM 822 O O . TYR A 1 103 ? -10.287 1.663 6.302 1.00 96.12 103 TYR A O 1
ATOM 830 N N . LYS A 1 104 ? -10.251 0.569 8.244 1.00 95.75 104 LYS A N 1
ATOM 831 C CA . LYS A 1 104 ? -10.301 -0.772 7.638 1.00 95.75 104 LYS A CA 1
ATOM 832 C C . LYS A 1 104 ? -11.580 -1.016 6.839 1.00 95.75 104 LYS A C 1
ATOM 834 O O . LYS A 1 104 ? -11.574 -1.885 5.963 1.00 95.75 104 LYS A O 1
ATOM 839 N N . GLU A 1 105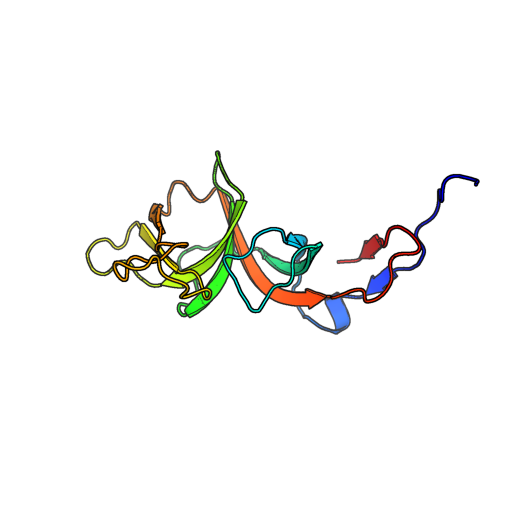 ? -12.654 -0.301 7.156 1.00 96.12 105 GLU A N 1
ATOM 840 C CA . GLU A 1 105 ? -13.921 -0.342 6.421 1.00 96.12 105 GLU A CA 1
ATOM 841 C C . GLU A 1 105 ? -13.829 0.316 5.037 1.00 96.12 105 GLU A C 1
ATOM 843 O O . GLU A 1 105 ? -14.429 -0.195 4.091 1.00 96.12 105 GLU A O 1
ATOM 848 N N . ASP A 1 106 ? -12.981 1.336 4.882 1.00 96.94 106 ASP A N 1
ATOM 849 C CA . ASP A 1 106 ? -12.780 2.045 3.610 1.00 96.94 106 ASP A CA 1
ATOM 850 C C . ASP A 1 106 ? -11.897 1.267 2.625 1.00 96.94 106 ASP A C 1
ATOM 852 O O . ASP A 1 106 ? -11.924 1.506 1.417 1.00 96.94 106 ASP A O 1
ATOM 856 N N . ILE A 1 107 ? -11.116 0.300 3.120 1.00 97.38 107 ILE A N 1
ATOM 857 C CA . ILE A 1 107 ? -10.263 -0.552 2.285 1.00 97.38 107 ILE A CA 1
ATOM 858 C C . ILE A 1 107 ? -11.144 -1.526 1.492 1.00 97.38 107 ILE A C 1
ATOM 860 O O . ILE A 1 107 ? -11.657 -2.503 2.052 1.00 97.38 107 ILE A O 1
ATOM 864 N N . LYS A 1 108 ? -11.268 -1.312 0.180 1.00 97.69 108 LYS A N 1
ATOM 865 C CA . LYS A 1 108 ? -11.991 -2.211 -0.733 1.00 97.69 108 LYS A CA 1
ATOM 866 C C . LYS A 1 108 ? -11.160 -3.421 -1.105 1.00 97.69 108 LYS A C 1
ATOM 868 O O . LYS A 1 108 ? -11.645 -4.545 -1.006 1.00 97.69 108 LYS A O 1
ATOM 873 N N . ARG A 1 109 ? -9.903 -3.195 -1.488 1.00 97.38 109 ARG A N 1
ATOM 874 C CA . ARG A 1 109 ? -8.950 -4.260 -1.811 1.00 97.38 109 ARG A CA 1
ATOM 875 C C . ARG A 1 109 ? -7.605 -3.954 -1.186 1.00 97.38 109 ARG A C 1
ATOM 877 O O . ARG A 1 109 ? -7.205 -2.800 -1.032 1.00 97.38 109 ARG A O 1
ATOM 884 N N . LEU A 1 110 ? -6.930 -5.015 -0.782 1.00 97.94 110 LEU A N 1
ATOM 885 C CA . LEU A 1 110 ? -5.641 -4.942 -0.126 1.00 97.94 110 LEU A CA 1
ATOM 886 C C . LEU A 1 110 ? -4.741 -5.994 -0.741 1.00 97.94 110 LEU A C 1
ATOM 888 O O . LEU A 1 110 ? -5.128 -7.158 -0.814 1.00 97.94 110 LEU A O 1
ATOM 892 N N . PHE A 1 111 ? -3.538 -5.601 -1.138 1.00 97.81 111 PHE A N 1
ATOM 893 C CA . PHE A 1 111 ? -2.585 -6.529 -1.722 1.00 97.81 111 PHE A CA 1
ATOM 894 C C . PHE A 1 111 ? -1.220 -6.383 -1.082 1.00 97.81 111 PHE A C 1
ATOM 896 O O . PHE A 1 111 ? -0.692 -5.277 -1.006 1.00 97.81 111 PHE A O 1
ATOM 903 N N . LEU A 1 112 ? -0.640 -7.494 -0.646 1.00 97.44 112 LEU A N 1
ATOM 904 C CA . LEU A 1 112 ? 0.745 -7.545 -0.207 1.00 97.44 112 LEU A CA 1
ATOM 905 C C . LEU A 1 112 ? 1.656 -7.406 -1.429 1.00 97.44 112 LEU A C 1
ATOM 907 O O . LEU A 1 112 ? 1.471 -8.111 -2.423 1.00 97.44 112 LEU A O 1
ATOM 911 N N . VAL A 1 113 ? 2.637 -6.506 -1.362 1.00 96.62 113 VAL A N 1
ATOM 912 C CA . VAL A 1 113 ? 3.663 -6.399 -2.403 1.00 96.62 113 VAL A CA 1
ATOM 913 C C . VAL A 1 113 ? 4.677 -7.522 -2.207 1.00 96.62 113 VAL A C 1
ATOM 915 O O . VAL A 1 113 ? 5.383 -7.554 -1.202 1.00 96.62 113 VAL A O 1
ATOM 918 N N . MET A 1 114 ? 4.749 -8.433 -3.176 1.00 94.62 114 MET A N 1
ATOM 919 C CA . MET A 1 114 ? 5.638 -9.601 -3.154 1.00 94.62 114 MET A CA 1
ATOM 920 C C . MET A 1 114 ? 6.992 -9.303 -3.799 1.00 94.62 114 MET A C 1
ATOM 922 O O . MET A 1 114 ? 8.004 -9.905 -3.449 1.00 94.62 114 MET A O 1
ATOM 926 N N . GLY A 1 115 ? 7.018 -8.356 -4.734 1.00 91.88 115 GLY A N 1
ATOM 927 C CA . GLY A 1 115 ? 8.235 -7.916 -5.395 1.00 91.88 115 GLY A CA 1
ATOM 928 C C . GLY A 1 115 ? 7.963 -6.906 -6.495 1.00 91.88 115 GLY A C 1
ATOM 929 O O . GLY A 1 115 ? 6.826 -6.470 -6.696 1.00 91.88 115 GLY A O 1
ATOM 930 N N . ILE A 1 116 ? 9.027 -6.541 -7.207 1.00 91.62 116 ILE A N 1
ATOM 931 C CA . ILE A 1 116 ? 8.973 -5.584 -8.309 1.00 91.62 116 ILE A CA 1
ATOM 932 C C . ILE A 1 116 ? 9.660 -6.110 -9.553 1.00 91.62 116 ILE A C 1
ATOM 934 O O . ILE A 1 116 ? 10.606 -6.894 -9.490 1.00 91.62 116 ILE A O 1
ATOM 938 N N . ILE A 1 117 ? 9.191 -5.613 -10.686 1.00 89.12 117 ILE A N 1
ATOM 939 C CA . ILE A 1 117 ? 9.731 -5.871 -12.007 1.00 89.12 117 ILE A CA 1
ATOM 940 C C . ILE A 1 117 ? 10.058 -4.512 -12.624 1.00 89.12 117 ILE A C 1
ATOM 942 O O . ILE A 1 117 ? 9.192 -3.643 -12.757 1.00 89.12 117 ILE A O 1
ATOM 946 N N . ILE A 1 118 ? 11.318 -4.337 -13.015 1.00 86.38 118 ILE A N 1
ATOM 947 C CA . ILE A 1 118 ? 11.821 -3.122 -13.661 1.00 86.38 118 ILE A CA 1
ATOM 948 C C . ILE A 1 118 ? 12.255 -3.494 -15.080 1.00 86.38 118 ILE A C 1
ATOM 950 O O . ILE A 1 118 ? 13.121 -4.350 -15.259 1.00 86.38 118 ILE A O 1
ATOM 954 N N . LYS A 1 119 ? 11.669 -2.847 -16.095 1.00 76.88 119 LYS A N 1
ATOM 955 C CA . LYS A 1 119 ? 12.098 -2.984 -17.496 1.00 76.88 119 LYS A CA 1
ATOM 956 C C . LYS A 1 119 ? 13.049 -1.832 -17.824 1.00 76.88 119 LYS A C 1
ATOM 958 O O . LYS A 1 119 ? 12.653 -0.675 -17.757 1.00 76.88 119 LYS A O 1
ATOM 963 N N . SER A 1 120 ? 14.295 -2.140 -18.171 1.00 71.88 120 SER A N 1
ATOM 964 C CA . SER A 1 120 ? 15.339 -1.137 -18.436 1.00 71.88 120 SER A CA 1
ATOM 965 C C . SER A 1 120 ? 15.216 -0.443 -19.799 1.00 71.88 120 SER A C 1
ATOM 967 O O . SER A 1 120 ? 15.742 0.653 -19.967 1.00 71.88 120 SER A O 1
ATOM 969 N N . GLN A 1 121 ? 14.526 -1.050 -20.771 1.00 67.94 121 GLN A N 1
ATOM 970 C CA . GLN A 1 121 ? 14.264 -0.465 -22.091 1.00 67.94 121 GLN A CA 1
ATOM 971 C C . GLN A 1 121 ? 12.825 -0.764 -22.533 1.00 67.94 121 GLN A C 1
ATOM 973 O O . GLN A 1 121 ? 12.371 -1.904 -22.449 1.00 67.94 121 GLN A O 1
ATOM 978 N N . MET A 1 122 ? 12.091 0.254 -22.995 1.00 55.47 122 MET A N 1
ATOM 979 C CA . MET A 1 122 ? 10.748 0.102 -23.567 1.00 55.47 122 MET A CA 1
ATOM 980 C C . MET A 1 122 ? 10.844 -0.048 -25.083 1.00 55.47 122 MET A C 1
ATOM 982 O O . MET A 1 122 ? 11.214 0.902 -25.765 1.00 55.47 122 MET A O 1
ATOM 986 N N . SER A 1 123 ? 10.459 -1.208 -25.605 1.00 57.88 123 SER A N 1
ATOM 987 C CA . SER A 1 123 ? 10.302 -1.417 -27.047 1.00 57.88 123 SER A CA 1
ATOM 988 C C . SER A 1 123 ? 8.861 -1.824 -27.432 1.00 57.88 123 SER A C 1
ATOM 990 O O . SER A 1 123 ? 8.382 -1.385 -28.476 1.00 57.88 123 SER A O 1
ATOM 992 N N . ALA A 1 124 ? 8.101 -2.487 -26.540 1.00 58.84 124 ALA A N 1
ATOM 993 C CA . ALA A 1 124 ? 6.659 -2.753 -26.679 1.00 58.84 124 ALA A CA 1
ATOM 994 C C . ALA A 1 124 ? 5.966 -3.161 -25.346 1.00 58.84 124 ALA A C 1
ATOM 996 O O . ALA A 1 124 ? 6.656 -3.412 -24.341 1.00 58.84 124 ALA A O 1
ATOM 997 N N . PRO A 1 125 ? 4.610 -3.235 -25.308 1.00 58.66 125 PRO A N 1
ATOM 998 C CA . PRO A 1 125 ? 3.838 -3.781 -24.183 1.00 58.66 125 PRO A CA 1
ATOM 999 C C . PRO A 1 125 ? 4.226 -5.220 -23.800 1.00 58.66 125 PRO A C 1
ATOM 1001 O O . PRO A 1 125 ? 4.539 -6.049 -24.654 1.00 58.66 125 PRO A O 1
ATOM 1004 N N . ILE A 1 126 ? 4.172 -5.514 -22.496 1.00 64.12 126 ILE A N 1
ATOM 1005 C CA . ILE A 1 126 ? 4.401 -6.845 -21.910 1.00 64.12 126 ILE A CA 1
ATOM 1006 C C . ILE A 1 126 ? 3.082 -7.375 -21.353 1.00 64.12 126 ILE A C 1
ATOM 1008 O O . ILE A 1 126 ? 2.363 -6.649 -20.666 1.00 64.12 126 ILE A O 1
ATOM 1012 N N . LEU A 1 127 ? 2.800 -8.653 -21.602 1.00 64.50 127 LEU A N 1
ATOM 1013 C CA . LEU A 1 127 ? 1.700 -9.376 -20.969 1.00 64.50 127 LEU A CA 1
ATOM 1014 C C . LEU A 1 127 ? 2.219 -10.133 -19.740 1.00 64.50 127 LEU A C 1
ATOM 1016 O O . LEU A 1 127 ? 3.231 -10.829 -19.801 1.00 64.50 127 LEU A O 1
ATOM 1020 N N . ILE A 1 128 ? 1.532 -10.000 -18.607 1.00 64.88 128 ILE A N 1
ATOM 1021 C CA . ILE A 1 128 ? 1.883 -10.720 -17.378 1.00 64.88 128 ILE A CA 1
ATOM 1022 C C . ILE A 1 128 ? 0.895 -11.860 -17.211 1.00 64.88 128 ILE A C 1
ATOM 1024 O O . ILE A 1 128 ? -0.316 -11.636 -17.192 1.00 64.88 128 ILE A O 1
ATOM 1028 N N . LYS A 1 129 ? 1.427 -13.076 -17.095 1.00 64.56 129 LYS A N 1
ATOM 1029 C CA . LYS A 1 129 ? 0.635 -14.264 -16.803 1.00 64.56 129 LYS A CA 1
ATOM 1030 C C . LYS A 1 129 ? 0.816 -14.585 -15.323 1.00 64.56 129 LYS A C 1
ATOM 1032 O O . LYS A 1 129 ? 1.915 -14.942 -14.894 1.00 64.56 129 LYS A O 1
ATOM 1037 N N . VAL A 1 130 ? -0.252 -14.361 -14.567 1.00 58.50 130 VAL A N 1
ATOM 1038 C CA . VAL A 1 130 ? -0.387 -14.700 -13.145 1.00 58.50 130 VAL A CA 1
ATOM 1039 C C . VAL A 1 130 ? -1.161 -15.995 -12.990 1.00 58.50 130 VAL A C 1
ATOM 1041 O O . VAL A 1 130 ? -2.099 -16.209 -13.792 1.00 58.50 130 VAL A O 1
#

pLDDT: mean 87.5, std 14.54, range [44.62, 98.44]

Sequence (130 aa):
MSPVSEPEGYIEAGGWFPNITAAIYHYGESMKEYPNGCLLAIQEVFNKRTILWGNNYVIETDEMRITKRLQTCPEDKNCVMAYSSNTETYPDGRLIHEPITIYKEDIKRLFLVMGIIIKSQMSAPILIKV

Radius of gyration: 16.68 Å; chains: 1; bounding box: 29×42×57 Å

Organism: NCBI:txid1004260